Protein AF-A0A6C0HGY6-F1 (afdb_monomer_lite)

Organism: NCBI:txid1070528

Secondary structure (DSSP, 8-state):
------TT--S------SS-------------HHHHHHHHHHIIIIIHHHHTT-HHHHHHHGGGHHHHHHHHHHHHHHH--HHHHHHHHHHHHHHHHHHHHHHHHHHHHHHHT--S--------PPP-PPPHHHHHHHHHT-PPGGG---HHHHHHHHHHHTSTT--HHHHHHHHHHHHHT-

Foldseek 3Di:
DDDDDDPPPDPDPQPCDPPPDGDPPPVPLPDDPVVVVLVVLLCVQQVVCVVVVVLVSNVLQLLCLVVSLVVLVVVCVVSVDVVSVVSNVVSVVSNVVNVVVVVVVVVCCVVVVDPDPDPDDDDDDDDDDDRPLVVLCCVQVNDDPPNPDDPVLSVVSVVVSPDPSDGSVNSNVVSVVVVVVD

pLDDT: mean 76.56, std 15.03, range [32.19, 92.06]

Structure (mmCIF, N/CA/C/O backbone):
data_AF-A0A6C0HGY6-F1
#
_entry.id   AF-A0A6C0HGY6-F1
#
loop_
_atom_site.group_PDB
_atom_site.id
_atom_site.type_symbol
_atom_site.label_atom_id
_atom_site.label_alt_id
_atom_site.label_comp_id
_atom_site.label_asym_id
_atom_site.label_entity_id
_atom_site.label_seq_id
_atom_site.pdbx_PDB_ins_code
_atom_site.Cartn_x
_atom_site.Cartn_y
_atom_site.Cartn_z
_atom_site.occupancy
_atom_site.B_iso_or_equiv
_atom_site.auth_seq_id
_atom_site.auth_comp_id
_atom_site.auth_asym_id
_atom_site.auth_atom_id
_atom_site.pdbx_PDB_model_num
ATOM 1 N N . MET A 1 1 ? 25.373 -28.877 -54.785 1.00 32.19 1 MET A N 1
ATOM 2 C CA . MET A 1 1 ? 24.890 -27.511 -55.073 1.00 32.19 1 MET A CA 1
ATOM 3 C C . MET A 1 1 ? 23.375 -27.571 -55.173 1.00 32.19 1 MET A C 1
ATOM 5 O O . MET A 1 1 ? 22.874 -28.155 -56.120 1.00 32.19 1 MET A O 1
ATOM 9 N N . THR A 1 2 ? 22.650 -27.087 -54.167 1.00 38.72 2 THR A N 1
ATOM 10 C CA . THR A 1 2 ? 21.179 -27.107 -54.143 1.00 38.72 2 THR A CA 1
ATOM 11 C C . THR A 1 2 ? 20.653 -25.745 -54.574 1.00 38.72 2 THR A C 1
ATOM 13 O O . THR A 1 2 ? 20.730 -24.777 -53.823 1.00 38.72 2 THR A O 1
ATOM 16 N N . THR A 1 3 ? 20.171 -25.667 -55.809 1.00 43.31 3 THR A N 1
ATOM 17 C CA . THR A 1 3 ? 19.547 -24.485 -56.404 1.00 43.31 3 THR A CA 1
ATOM 18 C C . THR A 1 3 ? 18.110 -24.347 -55.904 1.00 43.31 3 THR A C 1
ATOM 20 O O . THR A 1 3 ? 17.245 -25.160 -56.219 1.00 43.31 3 THR A O 1
ATOM 23 N N . THR A 1 4 ? 17.833 -23.308 -55.119 1.00 50.22 4 THR A N 1
ATOM 24 C CA . THR A 1 4 ? 16.465 -22.917 -54.763 1.00 50.22 4 THR A CA 1
ATOM 25 C C . THR A 1 4 ? 15.882 -22.074 -55.896 1.00 50.22 4 THR A C 1
ATOM 27 O O . THR A 1 4 ? 16.195 -20.896 -56.058 1.00 50.22 4 THR A O 1
ATOM 30 N N . LEU A 1 5 ? 15.060 -22.706 -56.736 1.00 45.38 5 LEU A N 1
ATOM 31 C CA . LEU A 1 5 ? 14.373 -22.052 -57.847 1.00 45.38 5 LEU A CA 1
ATOM 32 C C . LEU A 1 5 ? 13.210 -21.201 -57.304 1.00 45.38 5 LEU A C 1
ATOM 34 O O . LEU A 1 5 ? 12.270 -21.729 -56.714 1.00 45.38 5 LEU A O 1
ATOM 38 N N . SER A 1 6 ? 13.270 -19.882 -57.500 1.00 47.44 6 SER A N 1
ATOM 39 C CA . SER A 1 6 ? 12.162 -18.967 -57.201 1.00 47.44 6 SER A CA 1
ATOM 40 C C . SER A 1 6 ? 11.271 -18.814 -58.434 1.00 47.44 6 SER A C 1
ATOM 42 O O . SER A 1 6 ? 11.703 -18.286 -59.456 1.00 47.44 6 SER A O 1
ATOM 44 N N . LEU A 1 7 ? 10.010 -19.237 -58.327 1.00 46.84 7 LEU A N 1
ATOM 45 C CA . LEU A 1 7 ? 8.998 -19.132 -59.391 1.00 46.84 7 LEU A CA 1
ATOM 46 C C . LEU A 1 7 ? 8.410 -17.713 -59.554 1.00 46.84 7 LEU A C 1
ATOM 48 O O . LEU A 1 7 ? 7.421 -17.538 -60.255 1.00 46.84 7 LEU A O 1
ATOM 52 N N . THR A 1 8 ? 8.993 -16.688 -58.921 1.00 53.84 8 THR A N 1
ATOM 53 C CA . THR A 1 8 ? 8.487 -15.301 -58.982 1.00 53.84 8 THR A CA 1
ATOM 54 C C . THR A 1 8 ? 9.499 -14.284 -59.514 1.00 53.84 8 THR A C 1
ATOM 56 O O . THR A 1 8 ? 9.225 -13.085 -59.507 1.00 53.84 8 THR A O 1
ATOM 59 N N . GLY A 1 9 ? 10.668 -14.728 -59.992 1.00 44.75 9 GLY A N 1
ATOM 60 C CA . GLY A 1 9 ? 11.645 -13.868 -60.678 1.00 44.75 9 GLY A CA 1
ATOM 61 C C . GLY A 1 9 ? 12.268 -12.750 -59.829 1.00 44.75 9 GLY A C 1
ATOM 62 O O . GLY A 1 9 ? 13.018 -11.932 -60.354 1.00 44.75 9 GLY A O 1
ATOM 63 N N . LYS A 1 10 ? 11.999 -12.689 -58.519 1.00 47.66 10 LYS A N 1
ATOM 64 C CA . LYS A 1 10 ? 12.608 -11.708 -57.612 1.00 47.66 10 LYS A CA 1
ATOM 65 C C . LYS A 1 10 ? 13.725 -12.368 -56.805 1.00 47.66 10 LYS A C 1
ATOM 67 O O . LYS A 1 10 ? 13.482 -13.270 -56.010 1.00 47.66 10 LYS A O 1
ATOM 72 N N . HIS A 1 11 ? 14.948 -11.875 -56.998 1.00 48.44 11 HIS A N 1
ATOM 73 C CA . HIS A 1 11 ? 16.188 -12.339 -56.355 1.00 48.44 11 HIS A CA 1
ATOM 74 C C . HIS A 1 11 ? 16.344 -11.945 -54.874 1.00 48.44 11 HIS A C 1
ATOM 76 O O . HIS A 1 11 ? 17.414 -12.108 -54.294 1.00 48.44 11 HIS A O 1
ATOM 82 N N . HIS A 1 12 ? 15.276 -11.483 -54.229 1.00 52.50 12 HIS A N 1
ATOM 83 C CA . HIS A 1 12 ? 15.253 -11.261 -52.791 1.00 52.50 12 HIS A CA 1
ATOM 84 C C . HIS A 1 12 ? 14.234 -12.202 -52.170 1.00 52.50 12 HIS A C 1
ATOM 86 O O . HIS A 1 12 ? 13.032 -11.939 -52.185 1.00 52.50 12 HIS A O 1
ATOM 92 N N . ILE A 1 13 ? 14.738 -13.309 -51.622 1.00 53.09 13 ILE A N 1
ATOM 93 C CA . ILE A 1 13 ? 13.998 -14.145 -50.681 1.00 53.09 13 ILE A CA 1
ATOM 94 C C . ILE A 1 13 ? 13.820 -13.297 -49.424 1.00 53.09 13 ILE A C 1
ATOM 96 O O . ILE A 1 13 ? 14.631 -13.310 -48.503 1.00 53.09 13 ILE A O 1
ATOM 100 N N . ASN A 1 14 ? 12.778 -12.478 -49.431 1.00 52.78 14 ASN A N 1
ATOM 101 C CA . ASN A 1 14 ? 12.281 -11.869 -48.221 1.00 52.78 14 ASN A CA 1
ATOM 102 C C . ASN A 1 14 ? 11.526 -12.988 -47.505 1.00 52.78 14 ASN A C 1
ATOM 104 O O . ASN A 1 14 ? 10.528 -13.482 -48.032 1.00 52.78 14 ASN A O 1
ATOM 108 N N . HIS A 1 15 ? 11.997 -13.416 -46.334 1.00 50.91 15 HIS A N 1
ATOM 109 C CA . HIS A 1 15 ? 11.245 -14.309 -45.449 1.00 50.91 15 HIS A CA 1
ATOM 110 C C . HIS A 1 15 ? 10.055 -13.543 -44.840 1.00 50.91 15 HIS A C 1
ATOM 112 O O . HIS A 1 15 ? 9.920 -13.404 -43.629 1.00 50.91 15 HIS A O 1
ATOM 118 N N . LEU A 1 16 ? 9.183 -13.004 -45.693 1.00 46.59 16 LEU A N 1
ATOM 119 C CA . LEU A 1 16 ? 7.871 -12.516 -45.309 1.00 46.59 16 LEU A CA 1
ATOM 120 C C . LEU A 1 16 ? 6.954 -13.731 -45.258 1.00 46.59 16 LEU A C 1
ATOM 122 O O . LEU A 1 16 ? 6.295 -14.118 -46.218 1.00 46.59 16 LEU A O 1
ATOM 126 N N . ASN A 1 17 ? 7.027 -14.364 -44.096 1.00 51.22 17 ASN A N 1
ATOM 127 C CA . ASN A 1 17 ? 6.147 -15.416 -43.635 1.00 51.22 17 ASN A CA 1
ATOM 128 C C . ASN A 1 17 ? 4.707 -14.871 -43.531 1.00 51.22 17 ASN A C 1
ATOM 130 O O . ASN A 1 17 ? 4.511 -13.702 -43.192 1.00 51.22 17 ASN A O 1
ATOM 134 N N . LEU A 1 18 ? 3.695 -15.718 -43.743 1.00 54.91 18 LEU A N 1
ATOM 135 C CA . LEU A 1 18 ? 2.261 -15.384 -43.608 1.00 54.91 18 LEU A CA 1
ATOM 136 C C . LEU A 1 18 ? 1.825 -15.014 -42.167 1.00 54.91 18 LEU A C 1
ATOM 138 O O . LEU A 1 18 ? 0.651 -14.778 -41.905 1.00 54.91 18 LEU A O 1
ATOM 142 N N . THR A 1 19 ? 2.764 -14.897 -41.228 1.00 56.16 19 THR A N 1
ATOM 143 C CA . THR A 1 19 ? 2.593 -14.263 -39.916 1.00 56.16 19 THR A CA 1
ATOM 144 C C . THR A 1 19 ? 3.104 -12.821 -40.007 1.00 56.16 19 THR A C 1
ATOM 146 O O . THR A 1 19 ? 4.291 -12.566 -39.811 1.00 56.16 19 THR A O 1
ATOM 149 N N . GLY A 1 20 ? 2.239 -11.875 -40.376 1.00 43.69 20 GLY A N 1
ATOM 150 C CA . GLY A 1 20 ? 2.610 -10.509 -40.768 1.00 43.69 20 GLY A CA 1
ATOM 151 C C . GLY A 1 20 ? 3.279 -9.629 -39.701 1.00 43.69 20 GLY A C 1
ATOM 152 O O . GLY A 1 20 ? 2.661 -8.686 -39.218 1.00 43.69 20 GLY A O 1
ATOM 153 N N . LYS A 1 21 ? 4.556 -9.865 -39.383 1.00 52.00 21 LYS A N 1
ATOM 154 C CA . LYS A 1 21 ? 5.453 -8.895 -38.732 1.00 52.00 21 LYS A CA 1
ATOM 155 C C . LYS A 1 21 ? 6.863 -9.061 -39.295 1.00 52.00 21 LYS A C 1
ATOM 157 O O . LYS A 1 21 ? 7.573 -10.003 -38.958 1.00 52.00 21 LYS A O 1
ATOM 162 N N . SER A 1 22 ? 7.250 -8.155 -40.188 1.00 51.19 22 SER A N 1
ATOM 163 C CA . SER A 1 22 ? 8.590 -8.097 -40.766 1.00 51.19 22 SER A CA 1
ATOM 164 C C . SER A 1 22 ? 9.640 -7.813 -39.694 1.00 51.19 22 SER A C 1
ATOM 166 O O . SER A 1 22 ? 9.498 -6.885 -38.895 1.00 51.19 22 SER A O 1
ATOM 168 N N . SER A 1 23 ? 10.714 -8.597 -39.719 1.00 50.22 23 SER A N 1
ATOM 169 C CA . SER A 1 23 ? 11.890 -8.459 -38.873 1.00 50.22 23 SER A CA 1
ATOM 170 C C . SER A 1 23 ? 12.684 -7.194 -39.218 1.00 50.22 23 SER A C 1
ATOM 172 O O . SER A 1 23 ? 13.636 -7.227 -39.995 1.00 50.22 23 SER A O 1
ATOM 174 N N . SER A 1 24 ? 12.342 -6.080 -38.585 1.00 45.31 24 SER A N 1
ATOM 175 C CA . SER A 1 24 ? 13.339 -5.073 -38.222 1.00 45.31 24 SER A CA 1
ATOM 176 C C . SER A 1 24 ? 13.630 -5.253 -36.741 1.00 45.31 24 SER A C 1
ATOM 178 O O . SER A 1 24 ? 13.099 -4.538 -35.898 1.00 45.31 24 SER A O 1
ATOM 180 N N . TYR A 1 25 ? 14.466 -6.242 -36.418 1.00 48.06 25 TYR A N 1
ATOM 181 C CA . TYR A 1 25 ? 15.143 -6.307 -35.125 1.00 48.06 25 TYR A CA 1
ATOM 182 C C . TYR A 1 25 ? 16.180 -5.169 -35.074 1.00 48.06 25 TYR A C 1
ATOM 184 O O . TYR A 1 25 ? 17.387 -5.392 -35.122 1.00 48.06 25 TYR A O 1
ATOM 192 N N . SER A 1 26 ? 15.715 -3.920 -34.963 1.00 43.91 26 SER A N 1
ATOM 193 C CA . SER A 1 26 ? 16.432 -3.019 -34.068 1.00 43.91 26 SER A CA 1
ATOM 194 C C . SER A 1 26 ? 16.291 -3.642 -32.676 1.00 43.91 26 SER A C 1
ATOM 196 O O . SER A 1 26 ? 15.276 -4.278 -32.383 1.00 43.91 26 SER A O 1
ATOM 198 N N . LYS A 1 27 ? 17.319 -3.566 -31.831 1.00 46.25 27 LYS A N 1
ATOM 199 C CA . LYS A 1 27 ? 17.193 -3.936 -30.417 1.00 46.25 27 LYS A CA 1
ATOM 200 C C . LYS A 1 27 ? 16.099 -3.054 -29.814 1.00 46.25 27 LYS A C 1
ATOM 202 O O . LYS A 1 27 ? 16.396 -1.959 -29.346 1.00 46.25 27 LYS A O 1
ATOM 207 N N . SER A 1 28 ? 14.840 -3.479 -29.871 1.00 47.84 28 SER A N 1
ATOM 208 C CA . SER A 1 28 ? 13.777 -2.757 -29.206 1.00 47.84 28 SER A CA 1
ATOM 209 C C . SER A 1 28 ? 14.038 -2.924 -27.719 1.00 47.84 28 SER A C 1
ATOM 211 O O . SER A 1 28 ? 13.967 -4.016 -27.158 1.00 47.84 28 SER A O 1
ATOM 213 N N . THR A 1 29 ? 14.370 -1.813 -27.083 1.00 56.84 29 THR A N 1
ATOM 214 C CA . THR A 1 29 ? 14.344 -1.557 -25.642 1.00 56.84 29 THR A CA 1
ATOM 215 C C . THR A 1 29 ? 12.909 -1.655 -25.106 1.00 56.84 29 THR A C 1
ATOM 217 O O . THR A 1 29 ? 12.435 -0.813 -24.352 1.00 56.84 29 THR A O 1
ATOM 220 N N . THR A 1 30 ? 12.157 -2.661 -25.547 1.00 67.69 30 THR A N 1
ATOM 221 C CA . THR A 1 30 ? 10.770 -2.885 -25.164 1.00 67.69 30 THR A CA 1
ATOM 222 C C . THR A 1 30 ? 10.757 -3.361 -23.7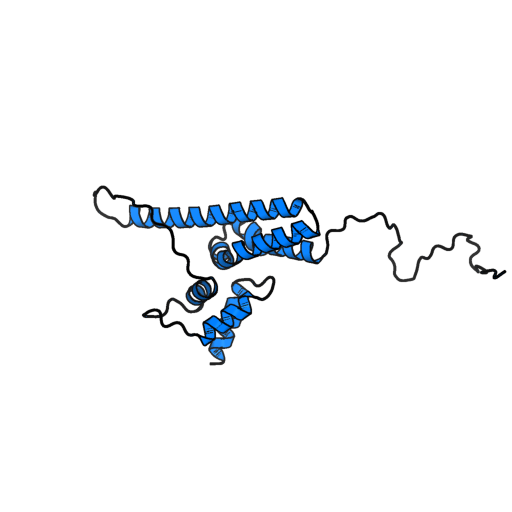26 1.00 67.69 30 THR A C 1
ATOM 224 O O . THR A 1 30 ? 11.105 -4.506 -23.436 1.00 67.69 30 THR A O 1
ATOM 227 N N . THR A 1 31 ? 10.376 -2.450 -22.831 1.00 72.44 31 THR A N 1
ATOM 228 C CA . THR A 1 31 ? 10.097 -2.724 -21.425 1.00 72.44 31 THR A CA 1
ATOM 229 C C . THR A 1 31 ? 9.269 -4.010 -21.305 1.00 72.44 31 THR A C 1
ATOM 231 O O . THR A 1 31 ? 8.266 -4.148 -22.015 1.00 72.44 31 THR A O 1
ATOM 234 N N . PRO A 1 32 ? 9.649 -4.959 -20.433 1.00 83.06 32 PRO A N 1
ATOM 235 C CA . PRO A 1 32 ? 8.931 -6.220 -20.315 1.00 83.06 32 PRO A CA 1
ATOM 236 C C . PRO A 1 32 ? 7.447 -6.021 -19.987 1.00 83.06 32 PRO A C 1
ATOM 238 O O . PRO A 1 32 ? 7.082 -5.142 -19.205 1.00 83.06 32 PRO A O 1
ATOM 241 N N . TYR A 1 33 ? 6.579 -6.874 -20.537 1.00 84.25 33 TYR A N 1
ATOM 242 C CA . TYR A 1 33 ? 5.125 -6.744 -20.376 1.00 84.25 33 TYR A CA 1
ATOM 243 C C . TYR A 1 33 ? 4.675 -6.705 -18.903 1.00 84.25 33 TYR A C 1
ATOM 245 O O . TYR A 1 33 ? 3.801 -5.916 -18.544 1.00 84.25 33 TYR A O 1
ATOM 253 N N . TYR A 1 34 ? 5.308 -7.494 -18.027 1.00 83.12 34 TYR A N 1
ATOM 254 C CA . TYR A 1 34 ? 5.002 -7.501 -16.590 1.00 83.12 34 TYR A CA 1
ATOM 255 C C . TYR A 1 34 ? 5.276 -6.145 -15.918 1.00 83.12 34 TYR A C 1
ATOM 257 O O . TYR A 1 34 ? 4.519 -5.728 -15.040 1.00 83.12 34 TYR A O 1
ATOM 265 N N . VAL A 1 35 ? 6.303 -5.417 -16.372 1.00 84.56 35 VAL A N 1
ATOM 266 C CA . VAL A 1 35 ? 6.617 -4.066 -15.891 1.00 84.56 35 VAL A CA 1
ATOM 267 C C . VAL A 1 35 ? 5.559 -3.076 -16.363 1.00 84.56 35 VAL A C 1
ATOM 269 O O . VAL A 1 35 ? 5.088 -2.262 -15.574 1.00 84.56 35 VAL A O 1
ATOM 272 N N . VAL A 1 36 ? 5.139 -3.162 -17.627 1.00 87.19 36 VAL A N 1
ATOM 273 C CA . VAL A 1 36 ? 4.072 -2.306 -18.170 1.00 87.19 36 VAL A CA 1
ATOM 274 C C . VAL A 1 36 ? 2.764 -2.520 -17.404 1.00 87.19 36 VAL A C 1
ATOM 276 O O . VAL A 1 36 ? 2.123 -1.553 -16.991 1.00 87.19 36 VAL A O 1
ATOM 279 N N . LYS A 1 37 ? 2.398 -3.780 -17.137 1.00 88.75 37 LYS A N 1
ATOM 280 C CA . LYS A 1 37 ? 1.218 -4.127 -16.334 1.00 88.75 37 LYS A CA 1
ATOM 281 C C . LYS A 1 37 ? 1.308 -3.558 -14.915 1.00 88.75 37 LYS A C 1
ATOM 283 O O . LYS A 1 37 ? 0.320 -3.042 -14.401 1.00 88.75 37 LYS A O 1
ATOM 288 N N . PHE A 1 38 ? 2.485 -3.609 -14.294 1.00 88.31 38 PHE A N 1
ATOM 289 C CA . PHE A 1 38 ? 2.685 -3.068 -12.951 1.00 88.31 38 PHE A CA 1
ATOM 290 C C . PHE A 1 38 ? 2.632 -1.540 -12.900 1.00 88.31 38 PHE A C 1
ATOM 292 O O . PHE A 1 38 ? 1.983 -0.996 -12.012 1.00 88.31 38 PHE A O 1
ATOM 299 N N . LYS A 1 39 ? 3.216 -0.848 -13.887 1.00 89.62 39 LYS A N 1
ATOM 300 C CA . LYS A 1 39 ? 3.074 0.610 -14.039 1.00 89.62 39 LYS A CA 1
ATOM 301 C C . LYS A 1 39 ? 1.602 1.007 -14.152 1.00 89.62 39 LYS A C 1
ATOM 303 O O . LYS A 1 39 ? 1.164 1.916 -13.456 1.00 89.62 39 LYS A O 1
ATOM 308 N N . LYS A 1 40 ? 0.827 0.275 -14.962 1.00 90.25 40 LYS A N 1
ATOM 309 C CA . LYS A 1 40 ? -0.621 0.488 -15.083 1.00 90.25 40 LYS A CA 1
ATOM 310 C C . LYS A 1 40 ? -1.346 0.288 -13.748 1.00 90.25 40 LYS A C 1
ATOM 312 O O . LYS A 1 40 ? -2.120 1.148 -13.357 1.00 90.25 40 LYS A O 1
ATOM 317 N N . TYR A 1 41 ? -1.051 -0.791 -13.020 1.00 90.81 41 TYR A N 1
ATOM 318 C CA . TYR A 1 41 ? -1.624 -1.028 -11.690 1.00 90.81 41 TYR A CA 1
ATOM 319 C C . TYR A 1 41 ? -1.345 0.130 -10.720 1.00 90.81 41 TYR A C 1
ATOM 321 O O . TYR A 1 41 ? -2.261 0.581 -10.035 1.00 90.81 41 TYR A O 1
ATOM 329 N N . ILE A 1 42 ? -0.105 0.633 -10.682 1.00 90.00 42 ILE A N 1
ATOM 330 C CA . ILE A 1 42 ? 0.265 1.776 -9.833 1.00 90.00 42 ILE A CA 1
ATOM 331 C C . ILE A 1 42 ? -0.526 3.020 -10.237 1.00 90.00 42 ILE A C 1
ATOM 333 O O . ILE A 1 42 ? -1.023 3.755 -9.381 1.00 90.00 42 ILE A O 1
ATOM 337 N N . PHE A 1 43 ? -0.653 3.240 -11.544 1.00 90.88 43 PHE A N 1
ATOM 338 C CA . PHE A 1 43 ? -1.383 4.373 -12.079 1.00 90.88 43 PHE A CA 1
ATOM 339 C C . PHE A 1 43 ? -2.861 4.329 -11.674 1.00 90.88 43 PHE A C 1
ATOM 341 O O . PHE A 1 43 ? -3.351 5.267 -11.052 1.00 90.88 43 PHE A O 1
ATOM 348 N N . ASP A 1 44 ? -3.536 3.213 -11.935 1.00 89.50 44 ASP A N 1
ATOM 349 C CA . ASP A 1 44 ? -4.967 3.048 -11.674 1.00 89.50 44 ASP A CA 1
ATOM 350 C C . ASP A 1 44 ? -5.287 3.032 -10.167 1.00 89.50 44 ASP A C 1
ATOM 352 O O . ASP A 1 44 ? -6.298 3.589 -9.745 1.00 89.50 44 ASP A O 1
ATOM 356 N N . SER A 1 45 ? -4.415 2.440 -9.341 1.00 86.88 45 SER A N 1
ATOM 357 C CA . SER A 1 45 ? -4.682 2.227 -7.906 1.00 86.88 45 SER A CA 1
ATOM 358 C C . SER A 1 45 ? -4.252 3.387 -7.006 1.00 86.88 45 SER A C 1
ATOM 360 O O . SER A 1 45 ? -4.790 3.530 -5.909 1.00 86.88 45 SER A O 1
ATOM 362 N N . PHE A 1 46 ? -3.281 4.204 -7.433 1.00 91.25 46 PHE A N 1
ATOM 363 C CA . PHE A 1 46 ? -2.707 5.265 -6.593 1.00 91.25 46 PHE A CA 1
ATOM 364 C C . PHE A 1 46 ? -2.675 6.631 -7.281 1.00 91.25 46 PHE A C 1
ATOM 366 O O . PHE A 1 46 ? -3.159 7.606 -6.706 1.00 91.25 46 PHE A O 1
ATOM 373 N N . ILE A 1 47 ? -2.158 6.714 -8.512 1.00 89.88 47 ILE A N 1
ATOM 374 C CA . ILE A 1 47 ? -1.963 8.000 -9.206 1.00 89.88 47 ILE A CA 1
ATOM 375 C C . ILE A 1 47 ? -3.305 8.612 -9.638 1.00 89.88 47 ILE A C 1
ATOM 377 O O . ILE A 1 47 ? -3.577 9.777 -9.355 1.00 89.88 47 ILE A O 1
ATOM 381 N N . THR A 1 48 ? -4.185 7.844 -10.278 1.00 91.12 48 THR A N 1
ATOM 382 C CA . THR A 1 48 ? -5.509 8.339 -10.683 1.00 91.12 48 THR A CA 1
ATOM 383 C C . THR A 1 48 ? -6.353 8.759 -9.468 1.00 91.12 48 THR A C 1
ATOM 385 O O . THR A 1 48 ? -6.903 9.867 -9.498 1.00 91.12 48 THR A O 1
ATOM 388 N N . PRO A 1 49 ? -6.429 7.971 -8.371 1.00 89.12 49 PRO A N 1
ATOM 389 C CA . PRO A 1 49 ? -7.169 8.367 -7.174 1.00 89.12 49 PRO A CA 1
ATOM 390 C C . PRO A 1 49 ? -6.649 9.640 -6.505 1.00 89.12 49 PRO A C 1
ATOM 392 O O . PRO A 1 49 ? -7.470 10.470 -6.110 1.00 89.12 49 PRO A O 1
ATOM 395 N N . ILE A 1 50 ? -5.326 9.845 -6.403 1.00 89.25 50 ILE A N 1
ATOM 396 C CA . ILE A 1 50 ? -4.793 11.083 -5.806 1.00 89.25 50 ILE A CA 1
ATOM 397 C C . ILE A 1 50 ? -5.102 12.304 -6.681 1.00 89.25 50 ILE A C 1
ATOM 399 O O . ILE A 1 50 ? -5.556 13.327 -6.169 1.00 89.25 50 ILE A O 1
ATOM 403 N N . MET A 1 51 ? -4.964 12.179 -8.005 1.00 87.88 51 MET A N 1
ATOM 404 C CA . MET A 1 51 ? -5.293 13.252 -8.953 1.00 87.88 51 MET A CA 1
ATOM 405 C C . MET A 1 51 ? -6.788 13.596 -8.935 1.00 87.88 51 MET A C 1
ATOM 407 O O . MET A 1 51 ? -7.167 14.760 -9.050 1.00 87.88 51 MET A O 1
ATOM 411 N N . SER A 1 52 ? -7.635 12.586 -8.729 1.00 90.44 52 SER A N 1
ATOM 412 C CA . SER A 1 52 ? -9.094 12.726 -8.659 1.00 90.44 52 SER A CA 1
ATOM 413 C C . SER A 1 52 ? -9.607 13.068 -7.253 1.00 90.44 52 SER A C 1
ATOM 415 O O . SER A 1 52 ? -10.817 13.115 -7.046 1.00 90.44 52 SER A O 1
ATOM 417 N N . LYS A 1 53 ? -8.713 13.284 -6.274 1.00 88.88 53 LYS A N 1
ATOM 418 C CA . LYS A 1 53 ? -9.039 13.551 -4.858 1.00 88.88 53 LYS A CA 1
ATOM 419 C C . LYS A 1 53 ? -9.937 12.484 -4.209 1.00 88.88 53 LYS A C 1
ATOM 421 O O . LYS A 1 53 ? -10.704 12.767 -3.290 1.00 88.88 53 LYS A O 1
ATOM 426 N N . GLN A 1 54 ? -9.840 11.236 -4.661 1.00 88.62 54 GLN A N 1
ATOM 427 C CA . GLN A 1 54 ? -10.601 10.104 -4.128 1.00 88.62 54 GLN A CA 1
ATOM 428 C C . GLN A 1 54 ? -9.904 9.513 -2.892 1.00 88.62 54 GLN A C 1
ATOM 430 O O . GLN A 1 54 ? -9.431 8.375 -2.896 1.00 88.62 54 GLN A O 1
ATOM 435 N N . TRP A 1 55 ? -9.850 10.2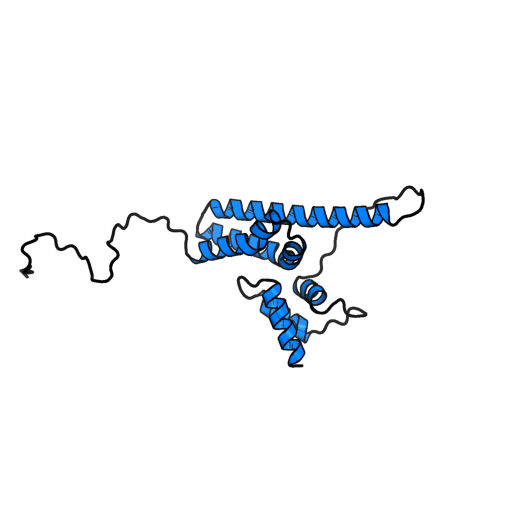93 -1.808 1.00 85.75 55 TRP A N 1
ATOM 436 C CA . TRP A 1 55 ? -9.114 9.951 -0.582 1.00 85.75 55 TRP A CA 1
ATOM 437 C C . TRP A 1 55 ? -9.548 8.628 0.052 1.00 85.75 55 TRP A C 1
ATOM 439 O O . TRP A 1 55 ? -8.710 7.888 0.559 1.00 85.75 55 TRP A O 1
ATOM 449 N N . LYS A 1 56 ? -10.838 8.283 -0.033 1.00 85.62 56 LYS A N 1
ATOM 450 C CA . LYS A 1 56 ? -11.370 7.014 0.489 1.00 85.62 56 LYS A CA 1
ATOM 451 C C . LYS A 1 56 ? -10.710 5.799 -0.172 1.00 85.62 56 LYS A C 1
ATOM 453 O O . LYS A 1 56 ? -10.217 4.919 0.528 1.00 85.62 56 LYS A O 1
ATOM 458 N N . ILE A 1 57 ? -10.660 5.781 -1.504 1.00 85.44 57 ILE A N 1
ATOM 459 C CA . ILE A 1 57 ? -10.062 4.688 -2.290 1.00 85.44 57 ILE A CA 1
ATOM 460 C C . ILE A 1 57 ? -8.557 4.620 -2.032 1.00 85.44 57 ILE A C 1
ATOM 462 O O . ILE A 1 57 ? -7.980 3.540 -1.899 1.00 85.44 57 ILE A O 1
ATOM 466 N N . LEU A 1 58 ? -7.919 5.785 -1.918 1.00 86.31 58 LEU A N 1
ATOM 467 C CA . LEU A 1 58 ? -6.494 5.872 -1.648 1.00 86.31 58 LEU A CA 1
ATOM 468 C C . LEU A 1 58 ? -6.141 5.305 -0.261 1.00 86.31 58 LEU A C 1
ATOM 470 O O . LEU A 1 58 ? -5.216 4.503 -0.151 1.00 86.31 58 LEU A O 1
ATOM 474 N N . ARG A 1 59 ? -6.918 5.643 0.781 1.00 85.19 59 ARG A N 1
ATOM 475 C CA . ARG A 1 59 ? -6.763 5.081 2.136 1.00 85.19 59 ARG A CA 1
ATOM 476 C C . ARG A 1 59 ? -6.997 3.575 2.163 1.00 85.19 59 ARG A C 1
ATOM 478 O O . ARG A 1 59 ? -6.220 2.853 2.777 1.00 85.19 59 ARG A O 1
ATOM 485 N N . GLN A 1 60 ? -8.016 3.096 1.455 1.00 85.06 60 GLN A N 1
ATOM 486 C CA . GLN A 1 60 ? -8.316 1.668 1.352 1.00 85.06 60 GLN A CA 1
ATOM 487 C C . GLN A 1 60 ? -7.181 0.864 0.711 1.00 85.06 60 GLN A C 1
ATOM 489 O O . GLN A 1 60 ? -6.939 -0.262 1.124 1.00 85.06 60 GLN A O 1
ATOM 494 N N . ASN A 1 61 ? -6.459 1.428 -0.261 1.00 85.56 61 ASN A N 1
ATOM 495 C CA . ASN A 1 61 ? -5.322 0.758 -0.903 1.00 85.56 61 ASN A CA 1
ATOM 496 C C . ASN A 1 61 ? -3.967 1.064 -0.234 1.00 85.56 61 ASN A C 1
ATOM 498 O O . ASN A 1 61 ? -2.946 0.487 -0.618 1.00 85.56 61 ASN A O 1
ATOM 502 N N . ALA A 1 62 ? -3.932 1.929 0.788 1.00 85.44 62 ALA A N 1
ATOM 503 C CA . ALA A 1 62 ? -2.695 2.369 1.434 1.00 85.44 62 ALA A CA 1
ATOM 504 C C . ALA A 1 62 ? -1.892 1.215 2.059 1.00 85.44 62 ALA A C 1
ATOM 506 O O . ALA A 1 62 ? -0.658 1.260 2.061 1.00 85.44 62 ALA A O 1
ATOM 507 N N . TYR A 1 63 ? -2.569 0.149 2.509 1.00 83.38 63 TYR A N 1
ATOM 508 C CA . TYR A 1 63 ? -1.930 -1.040 3.089 1.00 83.38 63 TYR A CA 1
ATOM 509 C C . TYR A 1 63 ? -0.896 -1.682 2.147 1.00 83.38 63 TYR A C 1
ATOM 511 O O . TYR A 1 63 ? 0.078 -2.279 2.608 1.00 83.38 63 TYR A O 1
ATOM 519 N N . ASN A 1 64 ? -1.079 -1.550 0.826 1.00 85.25 64 ASN A N 1
ATOM 520 C CA . ASN A 1 64 ? -0.245 -2.213 -0.175 1.00 85.25 64 ASN A CA 1
ATOM 521 C C . ASN A 1 64 ? 0.894 -1.327 -0.713 1.00 85.25 64 ASN A C 1
ATOM 523 O O . ASN A 1 64 ? 1.720 -1.796 -1.500 1.00 85.25 64 ASN A O 1
ATOM 527 N N . ILE A 1 65 ? 0.979 -0.054 -0.305 1.00 87.38 65 ILE A N 1
ATOM 528 C CA . ILE A 1 65 ? 1.979 0.889 -0.838 1.00 87.38 65 ILE A CA 1
ATOM 529 C C . ILE A 1 65 ? 3.404 0.399 -0.556 1.00 87.38 65 ILE A C 1
ATOM 531 O O . ILE A 1 65 ? 4.222 0.328 -1.470 1.00 87.38 65 ILE A O 1
ATOM 535 N N . THR A 1 66 ? 3.700 -0.003 0.683 1.00 86.62 66 THR A N 1
ATOM 536 C CA . THR A 1 66 ? 5.046 -0.467 1.071 1.00 86.62 66 THR A CA 1
ATOM 537 C C . THR A 1 66 ? 5.474 -1.702 0.273 1.00 86.62 66 THR A C 1
ATOM 539 O O . THR A 1 66 ? 6.601 -1.772 -0.208 1.00 86.62 66 THR A O 1
ATOM 542 N N . ASN A 1 67 ? 4.565 -2.660 0.074 1.00 86.56 67 ASN A N 1
ATOM 543 C CA . ASN A 1 67 ? 4.844 -3.850 -0.730 1.00 86.56 67 ASN A CA 1
ATOM 544 C C . ASN A 1 67 ? 5.073 -3.482 -2.207 1.00 86.56 67 ASN A C 1
ATOM 546 O O . ASN A 1 67 ? 6.001 -3.971 -2.845 1.00 86.56 67 ASN A O 1
ATOM 550 N N . THR A 1 68 ? 4.274 -2.555 -2.738 1.00 87.25 68 THR A N 1
ATOM 551 C CA . THR A 1 68 ? 4.417 -2.051 -4.110 1.00 87.25 68 THR A CA 1
ATOM 552 C C . THR A 1 68 ? 5.785 -1.389 -4.328 1.00 87.25 68 THR A C 1
ATOM 554 O O . THR A 1 68 ? 6.430 -1.657 -5.341 1.00 87.25 68 THR A O 1
ATOM 557 N N . ILE A 1 69 ? 6.278 -0.606 -3.361 1.00 89.81 69 ILE A N 1
ATOM 558 C CA . ILE A 1 69 ? 7.620 0.001 -3.395 1.00 89.81 69 ILE A CA 1
ATOM 559 C C . ILE A 1 69 ? 8.720 -1.074 -3.406 1.00 89.81 69 ILE A C 1
ATOM 561 O O . ILE A 1 69 ? 9.568 -1.073 -4.296 1.00 89.81 69 ILE A O 1
ATOM 565 N N . ASN A 1 70 ? 8.674 -2.050 -2.493 1.00 88.69 70 ASN A N 1
ATOM 566 C CA . ASN A 1 70 ? 9.677 -3.127 -2.440 1.00 88.69 70 ASN A CA 1
ATOM 567 C C . ASN A 1 70 ? 9.735 -3.932 -3.755 1.00 88.69 70 ASN A C 1
ATOM 569 O O . ASN A 1 70 ? 10.798 -4.366 -4.212 1.00 88.69 70 ASN A O 1
ATOM 573 N N . ARG A 1 71 ? 8.579 -4.117 -4.400 1.00 85.62 71 ARG A N 1
ATOM 574 C CA . ARG A 1 71 ? 8.486 -4.780 -5.705 1.00 85.62 71 ARG A CA 1
ATOM 575 C C . ARG A 1 71 ? 9.035 -3.921 -6.842 1.00 85.62 71 ARG A C 1
ATOM 577 O O . ARG A 1 71 ? 9.706 -4.466 -7.713 1.00 85.62 71 ARG A O 1
ATOM 584 N N . LEU A 1 72 ? 8.807 -2.604 -6.832 1.00 87.06 72 LEU A N 1
ATOM 585 C CA . LEU A 1 72 ? 9.436 -1.682 -7.788 1.00 87.06 72 LEU A CA 1
ATOM 586 C C . LEU A 1 72 ? 10.959 -1.776 -7.725 1.00 87.06 72 LEU A C 1
ATOM 588 O O . LEU A 1 72 ? 11.590 -1.935 -8.767 1.00 87.06 72 LEU A O 1
ATOM 592 N N . GLN A 1 73 ? 11.531 -1.772 -6.520 1.00 87.12 73 GLN A N 1
ATOM 593 C CA . GLN A 1 73 ? 12.973 -1.926 -6.317 1.00 87.12 73 GLN A CA 1
ATOM 594 C C . GLN A 1 73 ? 13.477 -3.265 -6.870 1.00 87.12 73 GLN A C 1
ATOM 596 O O . GLN A 1 73 ? 14.482 -3.313 -7.577 1.00 87.12 73 GLN A O 1
ATOM 601 N N . SER A 1 74 ? 12.731 -4.348 -6.636 1.00 86.62 74 SER A N 1
ATOM 602 C CA . SER A 1 74 ? 13.047 -5.677 -7.177 1.00 86.62 74 SER A CA 1
ATOM 603 C C . SER A 1 74 ? 12.990 -5.731 -8.710 1.00 86.62 74 SER A C 1
ATOM 605 O O . SER A 1 74 ? 13.781 -6.429 -9.334 1.00 86.62 74 SER A O 1
ATOM 607 N N . TYR A 1 75 ? 12.074 -5.000 -9.351 1.00 85.31 75 TYR A N 1
ATOM 608 C CA . TYR A 1 75 ? 12.042 -4.906 -10.814 1.00 85.31 75 TYR A CA 1
ATOM 609 C C . TYR A 1 75 ? 13.139 -3.997 -11.361 1.00 85.31 75 TYR A C 1
ATOM 611 O O . TYR A 1 75 ? 13.725 -4.314 -12.394 1.00 85.31 75 TYR A O 1
ATOM 619 N N . TYR A 1 76 ? 13.461 -2.918 -10.652 1.00 87.12 76 TYR A N 1
ATOM 620 C CA . TYR A 1 76 ? 14.528 -2.000 -11.025 1.00 87.12 76 TYR A CA 1
ATOM 621 C C . TYR A 1 76 ? 15.900 -2.682 -11.051 1.00 87.12 76 TYR A C 1
ATOM 623 O O . TYR A 1 76 ? 16.661 -2.465 -11.993 1.00 87.12 76 TYR A O 1
ATOM 631 N N . THR A 1 77 ? 16.209 -3.567 -10.096 1.00 85.50 77 THR A N 1
ATOM 632 C CA . THR A 1 77 ? 17.485 -4.312 -10.105 1.00 85.50 77 THR A CA 1
ATOM 633 C C . THR A 1 77 ? 17.648 -5.191 -11.349 1.00 85.50 77 THR A C 1
ATOM 635 O O . THR A 1 77 ? 18.767 -5.352 -11.839 1.00 85.50 77 THR A O 1
ATOM 638 N N . ILE A 1 78 ? 16.543 -5.715 -11.890 1.00 84.75 78 ILE A N 1
ATOM 639 C CA . ILE A 1 78 ? 16.529 -6.591 -13.067 1.00 84.75 78 ILE A CA 1
ATOM 640 C C . ILE A 1 78 ? 16.557 -5.776 -14.365 1.00 84.75 78 ILE A C 1
ATOM 642 O O . ILE A 1 78 ? 17.326 -6.089 -15.272 1.00 84.75 78 ILE A O 1
ATOM 646 N N . THR A 1 79 ? 15.709 -4.750 -14.483 1.00 81.62 79 THR A N 1
ATOM 647 C CA . THR A 1 79 ? 15.499 -4.040 -15.756 1.00 81.62 79 THR A CA 1
ATOM 648 C C . THR A 1 79 ? 16.309 -2.759 -15.899 1.00 81.62 79 THR A C 1
ATOM 650 O O . THR A 1 79 ? 16.489 -2.306 -17.026 1.00 81.62 79 THR A O 1
ATOM 653 N N . LYS A 1 80 ? 16.785 -2.172 -14.790 1.00 82.38 80 LYS A N 1
ATOM 654 C CA . LYS A 1 80 ? 17.496 -0.878 -14.734 1.00 82.38 80 LYS A CA 1
ATOM 655 C C . LYS A 1 80 ? 16.772 0.253 -15.477 1.00 82.38 80 LYS A C 1
ATOM 657 O O . LYS A 1 80 ? 17.391 1.108 -16.097 1.00 82.38 80 LYS A O 1
ATOM 662 N N . ASP A 1 81 ? 15.443 0.225 -15.439 1.00 81.50 81 ASP A N 1
ATOM 663 C CA . ASP A 1 81 ? 14.584 1.219 -16.082 1.00 81.50 81 ASP A CA 1
ATOM 664 C C . ASP A 1 81 ? 14.377 2.406 -15.132 1.00 81.50 81 ASP A C 1
ATOM 666 O O . ASP A 1 81 ? 13.704 2.272 -14.110 1.00 81.50 81 ASP A O 1
ATOM 670 N N . GLU A 1 82 ? 14.937 3.567 -15.475 1.00 84.94 82 GLU A N 1
ATOM 671 C CA . GLU A 1 82 ? 14.857 4.798 -14.672 1.00 84.94 82 GLU A CA 1
ATOM 672 C C . GLU A 1 82 ? 13.420 5.259 -14.419 1.00 84.94 82 GLU A C 1
ATOM 674 O O . GLU A 1 82 ? 13.126 5.866 -13.390 1.00 84.94 82 GLU A O 1
ATOM 679 N N . THR A 1 83 ? 12.482 4.928 -15.311 1.00 85.69 83 THR A N 1
ATOM 680 C CA . THR A 1 83 ? 11.083 5.309 -15.103 1.00 85.69 83 THR A CA 1
ATOM 681 C C . THR A 1 83 ? 10.490 4.646 -13.859 1.00 85.69 83 THR A C 1
ATOM 683 O O . THR A 1 83 ? 9.590 5.214 -13.253 1.00 85.69 83 THR A O 1
ATOM 686 N N . LEU A 1 84 ? 11.004 3.489 -13.419 1.00 86.12 84 LEU A N 1
ATOM 687 C CA . LEU A 1 84 ? 10.564 2.838 -12.179 1.00 86.12 84 LEU A CA 1
ATOM 688 C C . LEU A 1 84 ? 10.922 3.650 -10.933 1.00 86.12 84 LEU A C 1
ATOM 690 O O . LEU A 1 84 ? 10.123 3.686 -9.999 1.00 86.12 84 LEU A O 1
ATOM 694 N N . LEU A 1 85 ? 12.059 4.349 -10.954 1.00 87.69 85 LEU A N 1
ATOM 695 C CA . LEU A 1 85 ? 12.472 5.238 -9.870 1.00 87.69 85 LEU A CA 1
ATOM 696 C C . LEU A 1 85 ? 11.501 6.418 -9.727 1.00 87.69 85 LEU A C 1
ATOM 698 O O . LEU A 1 85 ? 11.176 6.843 -8.621 1.00 87.69 85 LEU A O 1
ATOM 702 N N . LEU A 1 86 ? 10.971 6.919 -10.849 1.00 89.69 86 LEU A N 1
ATOM 703 C CA . LEU A 1 86 ? 9.931 7.946 -10.827 1.00 89.69 86 LEU A CA 1
ATOM 704 C C . LEU A 1 86 ? 8.652 7.436 -10.144 1.00 89.69 86 LEU A C 1
ATOM 706 O O . LEU A 1 86 ? 8.113 8.127 -9.282 1.00 89.69 86 LEU A O 1
ATOM 710 N N . TYR A 1 87 ? 8.187 6.229 -10.488 1.00 90.31 87 TYR A N 1
ATOM 711 C CA . TYR A 1 87 ? 7.013 5.623 -9.842 1.00 90.31 87 TYR A CA 1
ATOM 712 C C . TYR A 1 87 ? 7.237 5.379 -8.344 1.00 90.31 87 TYR A C 1
ATOM 714 O O . TYR A 1 87 ? 6.315 5.575 -7.554 1.00 90.31 87 TYR A O 1
ATOM 722 N N . GLU A 1 88 ? 8.448 4.994 -7.939 1.00 90.88 88 GLU A N 1
ATOM 723 C CA . GLU A 1 88 ? 8.815 4.839 -6.528 1.00 90.88 88 GLU A CA 1
ATOM 724 C C . GLU A 1 88 ? 8.704 6.169 -5.775 1.00 90.88 88 GLU A C 1
ATOM 726 O O . GLU A 1 88 ? 8.017 6.248 -4.755 1.00 90.88 88 GLU A O 1
ATOM 731 N N . ASN A 1 89 ? 9.299 7.234 -6.319 1.00 90.56 89 ASN A N 1
ATOM 732 C CA . ASN A 1 89 ? 9.226 8.570 -5.732 1.00 90.56 89 ASN A CA 1
ATOM 733 C C . ASN A 1 89 ? 7.780 9.077 -5.648 1.00 90.56 89 ASN A C 1
ATOM 735 O O . ASN A 1 89 ? 7.375 9.624 -4.623 1.00 90.56 89 ASN A O 1
ATOM 739 N N . MET A 1 90 ? 6.975 8.853 -6.691 1.00 91.81 90 MET A N 1
ATOM 740 C CA . MET A 1 90 ? 5.549 9.189 -6.675 1.00 91.81 90 MET A CA 1
ATOM 741 C C . MET A 1 90 ? 4.808 8.452 -5.556 1.00 91.81 90 MET A C 1
ATOM 743 O O . MET A 1 90 ? 4.053 9.079 -4.817 1.00 91.81 90 MET A O 1
ATOM 747 N N . LEU A 1 91 ? 5.039 7.148 -5.378 1.00 91.94 91 LEU A N 1
ATOM 748 C CA . LEU A 1 91 ? 4.418 6.376 -4.298 1.00 91.94 91 LEU A CA 1
ATOM 749 C C . LEU A 1 91 ? 4.859 6.846 -2.908 1.00 91.94 91 LEU A C 1
ATOM 751 O O . LEU A 1 91 ? 4.037 6.881 -1.991 1.00 91.94 91 LEU A O 1
ATOM 755 N N . LEU A 1 92 ? 6.124 7.238 -2.743 1.00 92.06 92 LEU A N 1
ATOM 756 C CA . LEU A 1 92 ? 6.627 7.794 -1.486 1.00 92.06 92 LEU A CA 1
ATOM 757 C C . LEU A 1 92 ? 5.958 9.135 -1.152 1.00 92.06 92 LEU A C 1
ATOM 759 O O . LEU A 1 92 ? 5.551 9.357 -0.008 1.00 92.06 92 LEU A O 1
ATOM 763 N N . ILE A 1 93 ? 5.798 10.005 -2.152 1.00 91.62 93 ILE A N 1
ATOM 764 C CA . ILE A 1 93 ? 5.066 11.268 -2.008 1.00 91.62 93 ILE A CA 1
ATOM 765 C C . ILE A 1 93 ? 3.618 10.979 -1.616 1.00 91.62 93 ILE A C 1
ATOM 767 O O . ILE A 1 93 ? 3.159 11.495 -0.603 1.00 91.62 93 ILE A O 1
ATOM 771 N N . ILE A 1 94 ? 2.932 10.097 -2.350 1.00 91.25 94 ILE A N 1
ATOM 772 C CA . ILE A 1 94 ? 1.545 9.699 -2.071 1.00 91.25 94 ILE A CA 1
ATOM 773 C C . ILE A 1 94 ? 1.402 9.193 -0.632 1.00 91.25 94 ILE A C 1
ATOM 775 O O . ILE A 1 94 ? 0.501 9.629 0.082 1.00 91.25 94 ILE A O 1
ATOM 779 N N . LYS A 1 95 ? 2.307 8.319 -0.176 1.00 90.19 95 LYS A N 1
ATOM 780 C CA . LYS A 1 95 ? 2.320 7.816 1.204 1.00 90.19 95 LYS A CA 1
ATOM 781 C C . LYS A 1 95 ? 2.417 8.953 2.219 1.00 90.19 95 LYS A C 1
ATOM 783 O O . LYS A 1 95 ? 1.624 9.014 3.153 1.00 90.19 95 LYS A O 1
ATOM 788 N N . THR A 1 96 ? 3.358 9.867 1.999 1.00 88.88 96 THR A N 1
ATOM 789 C CA . THR A 1 96 ? 3.586 11.019 2.880 1.00 88.88 96 THR A CA 1
ATOM 790 C C . THR A 1 96 ? 2.368 11.941 2.905 1.00 88.88 96 THR A C 1
ATOM 792 O O . THR A 1 96 ? 1.963 12.408 3.968 1.00 88.88 96 THR A O 1
ATOM 795 N N . THR A 1 97 ? 1.737 12.171 1.751 1.00 88.81 97 THR A N 1
ATOM 796 C CA . THR A 1 97 ? 0.503 12.952 1.646 1.00 88.81 97 THR A CA 1
ATOM 797 C C . THR A 1 97 ? -0.634 12.310 2.431 1.00 88.81 97 THR A C 1
ATOM 799 O O . THR A 1 97 ? -1.278 13.013 3.199 1.00 88.81 97 THR A O 1
ATOM 802 N N . ILE A 1 98 ? -0.854 10.995 2.302 1.00 87.81 98 ILE A N 1
ATOM 803 C CA . ILE A 1 98 ? -1.888 10.284 3.074 1.00 87.81 98 ILE A CA 1
ATOM 804 C C . ILE A 1 98 ? -1.643 10.467 4.572 1.00 87.81 98 ILE A C 1
ATOM 806 O O . ILE A 1 98 ? -2.545 10.889 5.292 1.00 87.81 98 ILE A O 1
ATOM 810 N N . ASP A 1 99 ? -0.417 10.209 5.031 1.00 86.06 99 ASP A N 1
ATOM 811 C CA . ASP A 1 99 ? -0.079 10.327 6.449 1.00 86.06 99 ASP A CA 1
ATOM 812 C C . ASP A 1 99 ? -0.259 11.777 6.953 1.00 86.06 99 ASP A C 1
ATOM 814 O O . ASP A 1 99 ? -0.813 11.981 8.029 1.00 86.06 99 ASP A O 1
ATOM 818 N N . THR A 1 100 ? 0.085 12.788 6.146 1.00 86.44 100 THR A N 1
ATOM 819 C CA . THR A 1 100 ? -0.141 14.209 6.482 1.00 86.44 100 THR A CA 1
ATOM 820 C C . THR A 1 100 ? -1.631 14.555 6.535 1.00 86.44 100 THR A C 1
ATOM 822 O O . THR A 1 100 ? -2.061 15.275 7.431 1.00 86.44 100 THR A O 1
ATOM 825 N N . THR A 1 101 ? -2.443 14.045 5.602 1.00 87.19 101 THR A N 1
ATOM 826 C CA . THR A 1 101 ? -3.897 14.281 5.625 1.00 87.19 101 THR A CA 1
ATOM 827 C C . THR A 1 101 ? -4.565 13.632 6.832 1.00 87.19 101 THR A C 1
ATOM 829 O O . THR A 1 101 ? -5.430 14.250 7.443 1.00 87.19 101 THR A O 1
ATOM 832 N N . ASP A 1 102 ? -4.131 12.430 7.222 1.00 84.00 102 ASP A N 1
ATOM 833 C CA . ASP A 1 102 ? -4.610 11.770 8.438 1.00 84.00 102 ASP A CA 1
ATOM 834 C C . ASP A 1 102 ? -4.217 12.579 9.689 1.00 84.00 102 ASP A C 1
ATOM 836 O O . ASP A 1 102 ? -5.008 12.714 10.621 1.00 84.00 102 ASP A O 1
ATOM 840 N N . GLU A 1 103 ? -2.991 13.112 9.743 1.00 82.50 103 GLU A N 1
ATOM 841 C CA . GLU A 1 103 ? -2.544 13.978 10.843 1.00 82.50 103 GLU A CA 1
ATOM 842 C C . GLU A 1 103 ? -3.386 15.258 10.927 1.00 82.50 103 GLU A C 1
ATOM 844 O O . GLU A 1 103 ? -3.838 15.609 12.017 1.00 82.50 103 GLU A O 1
ATOM 849 N N . LEU A 1 104 ? -3.658 15.914 9.795 1.00 83.62 104 LEU A N 1
ATOM 850 C CA . LEU A 1 104 ? -4.493 17.117 9.741 1.00 83.62 104 LEU A CA 1
ATOM 851 C C . LEU A 1 104 ? -5.923 16.855 10.221 1.00 83.62 104 LEU A C 1
ATOM 853 O O . LEU A 1 104 ? -6.405 17.592 11.075 1.00 83.62 104 LEU A O 1
ATOM 857 N N . GLU A 1 105 ? -6.570 15.779 9.765 1.00 83.06 105 GLU A N 1
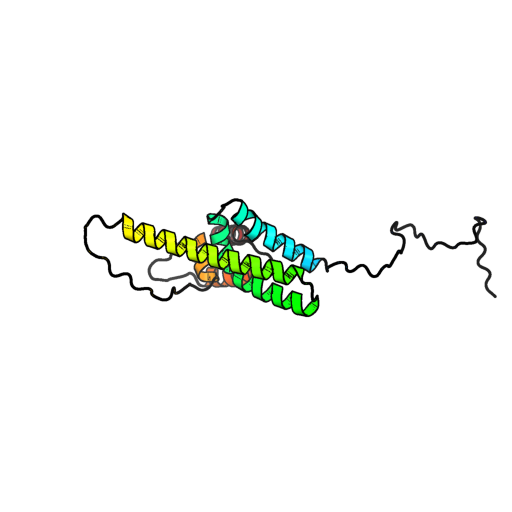ATOM 858 C CA . GLU A 1 105 ? -7.917 15.421 10.235 1.00 83.06 105 GLU A CA 1
ATOM 859 C C . GLU A 1 105 ? -7.949 15.170 11.748 1.00 83.06 105 GLU A C 1
ATOM 861 O O . GLU A 1 105 ? -8.879 15.584 12.439 1.00 83.06 105 GLU A O 1
ATOM 866 N N . ASN A 1 106 ? -6.926 14.511 12.298 1.00 79.56 106 ASN A N 1
ATOM 867 C CA . ASN A 1 106 ? -6.835 14.299 13.742 1.00 79.56 106 ASN A CA 1
ATOM 868 C C . ASN A 1 106 ? -6.657 15.621 14.501 1.00 79.56 106 ASN A C 1
ATOM 870 O O . ASN A 1 106 ? -7.273 15.814 15.548 1.00 79.56 106 ASN A O 1
ATOM 874 N N . LEU A 1 107 ? -5.834 16.536 13.983 1.00 77.88 107 LEU A N 1
ATOM 875 C CA . LEU A 1 107 ? -5.631 17.857 14.579 1.00 77.88 107 LEU A CA 1
ATOM 876 C C . LEU A 1 107 ? -6.905 18.699 14.547 1.00 77.88 107 LEU A C 1
ATOM 878 O O . LEU A 1 107 ? -7.264 19.272 15.573 1.00 77.88 107 LEU A O 1
ATOM 882 N N . GLU A 1 108 ? -7.608 18.736 13.416 1.00 77.31 108 GLU A N 1
ATOM 883 C CA . GLU A 1 108 ? -8.890 19.431 13.281 1.00 77.31 108 GLU A CA 1
ATOM 884 C C . GLU A 1 108 ? -9.920 18.877 14.270 1.00 77.31 108 GLU A C 1
ATOM 886 O O . GLU A 1 108 ? -10.528 19.639 15.023 1.00 77.31 108 GLU A O 1
ATOM 891 N N . ASN A 1 109 ? -10.057 17.551 14.350 1.00 78.06 109 ASN A N 1
ATOM 892 C CA . ASN A 1 109 ? -10.969 16.916 15.299 1.00 78.06 109 ASN A CA 1
ATOM 893 C C . ASN A 1 109 ? -10.638 17.260 16.758 1.00 78.06 109 ASN A C 1
ATOM 895 O O . ASN A 1 109 ? -11.554 17.432 17.559 1.00 78.06 109 ASN A O 1
ATOM 899 N N . ASN A 1 110 ? -9.358 17.380 17.117 1.00 74.69 110 ASN A N 1
A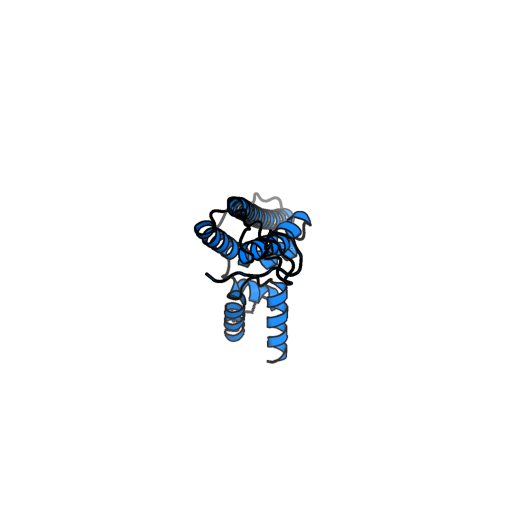TOM 900 C CA . ASN A 1 110 ? -8.943 17.731 18.477 1.00 74.69 110 ASN A CA 1
ATOM 901 C C . ASN A 1 110 ? -9.143 19.225 18.790 1.00 74.69 110 ASN A C 1
ATOM 903 O O . ASN A 1 110 ? -9.581 19.571 19.889 1.00 74.69 110 ASN A O 1
ATOM 907 N N . LEU A 1 111 ? -8.859 20.104 17.824 1.00 71.75 111 LEU A N 1
ATOM 908 C CA . LEU A 1 111 ? -9.014 21.555 17.960 1.00 71.75 111 LEU A CA 1
ATOM 909 C C . LEU A 1 111 ? -10.487 21.969 18.034 1.00 71.75 111 LEU A C 1
ATOM 911 O O . LEU A 1 111 ? -10.863 22.737 18.916 1.00 71.75 111 LEU A O 1
ATOM 915 N N . PHE A 1 112 ? -11.328 21.458 17.132 1.00 66.38 112 PHE A N 1
ATOM 916 C CA . PHE A 1 112 ? -12.703 21.941 16.971 1.00 66.38 112 PHE A CA 1
ATOM 917 C C . PHE A 1 112 ? -13.739 21.220 17.845 1.00 66.38 112 PHE A C 1
ATOM 919 O O . PHE A 1 112 ? -14.796 21.793 18.096 1.00 66.38 112 PHE A O 1
ATOM 926 N N . ASN A 1 113 ? -13.460 20.019 18.372 1.00 63.66 113 ASN A N 1
ATOM 927 C CA . ASN A 1 113 ? -14.373 19.360 19.325 1.00 63.66 113 ASN A CA 1
ATOM 928 C C . ASN A 1 113 ? -14.211 19.843 20.775 1.00 63.66 113 ASN A C 1
ATOM 930 O O . ASN A 1 113 ? -14.973 19.423 21.649 1.00 63.66 113 ASN A O 1
ATOM 934 N N . THR A 1 114 ? -13.245 20.719 21.059 1.00 58.00 114 THR A N 1
ATOM 935 C CA . THR A 1 114 ? -13.000 21.189 22.425 1.00 58.00 114 THR A CA 1
ATOM 936 C C . THR A 1 114 ? -13.636 22.561 22.631 1.00 58.00 114 THR A C 1
ATOM 938 O O . THR A 1 114 ? -12.997 23.600 22.494 1.00 58.00 114 THR A O 1
ATOM 941 N N . ASN A 1 115 ? -14.923 22.569 22.986 1.00 54.56 115 ASN A N 1
ATOM 942 C CA . ASN A 1 115 ? -15.621 23.763 23.463 1.00 54.56 115 ASN A CA 1
ATOM 943 C C . ASN A 1 115 ? -15.061 24.189 24.837 1.00 54.56 115 ASN A C 1
ATOM 945 O O . ASN A 1 115 ? -15.642 23.871 25.872 1.00 54.56 115 ASN A O 1
ATOM 949 N N . GLY A 1 116 ? -13.924 24.887 24.872 1.00 55.47 116 GLY A N 1
ATOM 950 C CA . GLY A 1 116 ? -13.400 25.473 26.108 1.00 55.47 116 GLY A CA 1
ATOM 951 C C . GLY A 1 116 ? -11.953 25.953 26.010 1.00 55.47 116 GLY A C 1
ATOM 952 O O . GLY A 1 116 ? -11.058 25.172 25.710 1.00 55.47 116 GLY A O 1
ATOM 953 N N . ASN A 1 117 ? -11.734 27.238 26.313 1.00 54.97 117 ASN A N 1
ATOM 954 C CA . ASN A 1 117 ? -10.438 27.927 26.370 1.00 54.97 117 ASN A CA 1
ATOM 955 C C . ASN A 1 117 ? -9.477 27.305 27.402 1.00 54.97 117 ASN A C 1
ATOM 957 O O . ASN A 1 117 ? -9.307 27.832 28.502 1.00 54.97 117 ASN A O 1
ATOM 961 N N . VAL A 1 118 ? -8.817 26.205 27.050 1.00 58.31 118 VAL A N 1
ATOM 962 C CA . VAL A 1 118 ? -7.715 25.629 27.826 1.00 58.31 118 VAL A CA 1
ATOM 963 C C . VAL A 1 118 ? -6.558 25.380 26.871 1.00 58.31 118 VAL A C 1
ATOM 965 O O . VAL A 1 118 ? -6.732 24.741 25.836 1.00 58.31 118 VAL A O 1
ATOM 968 N N . ALA A 1 119 ? -5.377 25.905 27.203 1.00 58.84 119 ALA A N 1
ATOM 969 C CA . ALA A 1 119 ? -4.153 25.640 26.459 1.00 58.84 119 ALA A CA 1
ATOM 970 C C . ALA A 1 119 ? -3.935 24.120 26.355 1.00 58.84 119 ALA A C 1
ATOM 972 O O . ALA A 1 119 ? -3.679 23.454 27.358 1.00 58.84 119 ALA A O 1
ATOM 973 N N . GLN A 1 120 ? -4.078 23.562 25.151 1.00 58.19 120 GLN A N 1
ATOM 974 C CA . GLN A 1 120 ? -3.877 22.137 24.909 1.00 58.19 120 GLN A CA 1
ATOM 975 C C . GLN A 1 120 ? -2.389 21.848 24.705 1.00 58.19 120 GLN A C 1
ATOM 977 O O . GLN A 1 120 ? -1.753 22.363 23.786 1.00 58.19 120 GLN A O 1
ATOM 982 N N . LEU A 1 121 ? -1.830 20.997 25.565 1.00 59.97 121 LEU A N 1
ATOM 983 C CA . LEU A 1 121 ? -0.491 20.448 25.388 1.00 59.97 121 LEU A CA 1
ATOM 984 C C . LEU A 1 121 ? -0.545 19.354 24.311 1.00 59.97 121 LEU A C 1
ATOM 986 O O . LEU A 1 121 ? -1.071 18.267 24.547 1.00 59.97 121 LEU A O 1
ATOM 990 N N . MET A 1 122 ? 0.005 19.632 23.130 1.00 59.00 122 MET A N 1
ATOM 991 C CA . MET A 1 122 ? 0.064 18.669 22.032 1.00 59.00 122 MET A CA 1
ATOM 992 C C . MET A 1 122 ? 1.320 17.799 22.153 1.00 59.00 122 MET A C 1
ATOM 994 O O . MET A 1 122 ? 2.434 18.267 21.920 1.00 59.00 122 MET A O 1
ATOM 998 N N . TYR A 1 123 ? 1.149 16.527 22.514 1.00 60.34 123 TYR A N 1
ATOM 999 C CA . TYR A 1 123 ? 2.244 15.557 22.577 1.00 60.34 123 TYR A CA 1
ATOM 1000 C C . TYR A 1 123 ? 2.236 14.669 21.328 1.00 60.34 123 TYR A C 1
ATOM 1002 O O . TYR A 1 123 ? 1.261 13.967 21.062 1.00 60.34 123 TYR A O 1
ATOM 1010 N N . LYS A 1 124 ? 3.326 14.687 20.550 1.00 62.06 124 LYS A N 1
ATOM 1011 C CA . LYS A 1 124 ? 3.477 13.822 19.372 1.00 62.06 124 LYS A CA 1
ATOM 1012 C C . LYS A 1 124 ? 3.930 12.434 19.822 1.00 62.06 124 LYS A C 1
ATOM 1014 O O . LYS A 1 124 ? 5.062 12.264 20.266 1.00 62.06 124 LYS A O 1
ATOM 1019 N N . VAL A 1 125 ? 3.050 11.445 19.702 1.00 63.75 125 VAL A N 1
ATOM 1020 C CA . VAL A 1 125 ? 3.359 10.030 19.959 1.00 63.75 125 VAL A CA 1
ATOM 1021 C C . VAL A 1 125 ? 3.526 9.259 18.645 1.00 63.75 125 VAL A C 1
ATOM 1023 O O . VAL A 1 125 ? 2.870 9.592 17.656 1.00 63.75 125 VAL A O 1
ATOM 1026 N N . PRO A 1 126 ? 4.401 8.236 18.594 1.00 65.00 126 PRO A N 1
ATOM 1027 C CA . PRO A 1 126 ? 4.544 7.392 17.413 1.00 65.00 126 PRO A CA 1
ATOM 1028 C C . PRO A 1 126 ? 3.230 6.653 17.114 1.00 65.00 126 PRO A C 1
ATOM 1030 O O . PRO A 1 126 ? 2.636 6.033 17.996 1.00 65.00 126 PRO A O 1
ATOM 1033 N N . ARG A 1 127 ? 2.774 6.708 15.855 1.00 66.75 127 ARG A N 1
ATOM 1034 C CA . ARG A 1 127 ? 1.561 6.013 15.401 1.00 66.75 127 ARG A CA 1
ATOM 1035 C C . ARG A 1 127 ? 1.830 4.511 15.314 1.00 66.75 127 ARG A C 1
ATOM 1037 O O . ARG A 1 127 ? 2.681 4.074 14.543 1.00 66.75 127 ARG A O 1
ATOM 1044 N N . ILE A 1 128 ? 1.063 3.720 16.058 1.00 70.44 128 ILE A N 1
ATOM 1045 C CA . ILE A 1 128 ? 1.047 2.260 15.923 1.00 70.44 128 ILE A CA 1
ATOM 1046 C C . ILE A 1 128 ? 0.018 1.915 14.840 1.00 70.44 128 ILE A C 1
ATOM 1048 O O . ILE A 1 128 ? -1.176 2.153 15.024 1.00 70.44 128 ILE A O 1
ATOM 1052 N N . ARG A 1 129 ? 0.476 1.395 13.695 1.00 70.50 129 ARG A N 1
ATOM 1053 C CA . ARG A 1 129 ? -0.398 0.821 12.657 1.00 70.50 129 ARG A CA 1
ATOM 1054 C C . ARG A 1 129 ? -0.588 -0.671 12.909 1.00 70.50 129 ARG A C 1
ATOM 1056 O O . ARG A 1 129 ? 0.339 -1.353 13.347 1.00 70.50 129 ARG A O 1
ATOM 1063 N N . LEU A 1 130 ? -1.791 -1.164 12.630 1.00 80.38 130 LEU A N 1
ATOM 1064 C CA . LEU A 1 130 ? -2.053 -2.599 12.653 1.00 80.38 130 LEU A CA 1
ATOM 1065 C C . LEU A 1 130 ? -1.394 -3.243 11.428 1.00 80.38 130 LEU A C 1
ATOM 1067 O O . LEU A 1 130 ? -1.098 -2.581 10.434 1.00 80.38 130 LEU A O 1
ATOM 1071 N N . SER A 1 131 ? -1.145 -4.549 11.488 1.00 84.38 131 SER A N 1
ATOM 1072 C CA . SER A 1 131 ? -0.684 -5.257 10.297 1.00 84.38 131 SER A CA 1
ATOM 1073 C C . SER A 1 131 ? -1.798 -5.286 9.234 1.00 84.38 131 SER A C 1
ATOM 1075 O O . SER A 1 131 ? -2.981 -5.340 9.591 1.00 84.38 131 SER A O 1
ATOM 1077 N N . PRO A 1 132 ? -1.450 -5.288 7.929 1.00 84.56 132 PRO A N 1
ATOM 1078 C CA . PRO A 1 132 ? -2.424 -5.180 6.840 1.00 84.56 132 PRO A CA 1
ATOM 1079 C C . PRO A 1 132 ? -3.639 -6.121 6.926 1.00 84.56 132 PRO A C 1
ATOM 1081 O O . PRO A 1 132 ? -4.748 -5.652 6.671 1.00 84.56 132 PRO A O 1
ATOM 1084 N N . PRO A 1 133 ? -3.505 -7.405 7.331 1.00 85.81 133 PRO A N 1
ATOM 1085 C CA . PRO A 1 133 ? -4.660 -8.298 7.441 1.00 85.81 133 PRO A CA 1
ATOM 1086 C C . PRO A 1 133 ? -5.712 -7.815 8.448 1.00 85.81 133 PRO A C 1
ATOM 1088 O O . PRO A 1 133 ? -6.910 -7.945 8.210 1.00 85.81 133 PRO A O 1
ATOM 1091 N N . TYR A 1 134 ? -5.271 -7.218 9.556 1.00 85.88 134 TYR A N 1
ATOM 1092 C CA . TYR A 1 134 ? -6.150 -6.735 10.620 1.00 85.88 134 TYR A CA 1
ATOM 1093 C C . TYR A 1 134 ? -6.757 -5.373 10.271 1.00 85.88 134 TYR A C 1
ATOM 1095 O O . TYR A 1 134 ? -7.910 -5.115 10.611 1.00 85.88 134 TYR A O 1
ATOM 1103 N N . GLU A 1 135 ? -6.017 -4.508 9.565 1.00 83.56 135 GLU A N 1
ATOM 1104 C CA . GLU A 1 135 ? -6.580 -3.264 9.019 1.00 83.56 135 GLU A CA 1
ATOM 1105 C C . GLU A 1 135 ? -7.710 -3.567 8.031 1.00 83.56 135 GLU A C 1
ATOM 1107 O O . GLU A 1 135 ? -8.794 -2.999 8.142 1.00 83.56 135 GLU A O 1
ATOM 1112 N N . LEU A 1 136 ? -7.488 -4.515 7.118 1.00 84.81 136 LEU A N 1
ATOM 1113 C CA . LEU A 1 136 ? -8.490 -4.933 6.139 1.00 84.81 136 LEU A CA 1
ATOM 1114 C C . LEU A 1 136 ? -9.709 -5.582 6.792 1.00 84.81 136 LEU A C 1
ATOM 1116 O O . LEU A 1 136 ? -10.833 -5.258 6.417 1.00 84.81 136 LEU A O 1
ATOM 1120 N N . TYR A 1 137 ? -9.508 -6.426 7.805 1.00 85.81 137 TYR A N 1
ATOM 1121 C CA . TYR A 1 137 ? -10.611 -6.975 8.594 1.00 85.81 137 TYR A CA 1
ATOM 1122 C C . TYR A 1 137 ? -11.487 -5.856 9.175 1.00 85.81 137 TYR A C 1
ATOM 1124 O O . TYR A 1 137 ? -12.703 -5.852 8.990 1.00 85.81 137 TYR A O 1
ATOM 1132 N N . ASN A 1 138 ? -10.861 -4.869 9.824 1.00 87.31 138 ASN A N 1
ATOM 1133 C CA . ASN A 1 138 ? -11.574 -3.750 10.437 1.00 87.31 138 ASN A CA 1
ATOM 1134 C C . ASN A 1 138 ? -12.311 -2.883 9.409 1.00 87.31 138 ASN A C 1
ATOM 1136 O O . ASN A 1 138 ? -13.363 -2.338 9.729 1.00 87.31 138 ASN A O 1
ATOM 1140 N N . LEU A 1 139 ? -11.778 -2.757 8.191 1.00 84.06 139 LEU A N 1
ATOM 1141 C CA . LEU A 1 139 ? -12.417 -2.011 7.106 1.00 84.06 139 LEU A CA 1
ATOM 1142 C C . LEU A 1 139 ? -13.616 -2.746 6.490 1.00 84.06 139 LEU A C 1
ATOM 1144 O O . LEU A 1 139 ? -14.554 -2.083 6.058 1.00 84.06 139 LEU A O 1
ATOM 1148 N N . ILE A 1 140 ? -13.582 -4.082 6.423 1.00 84.06 140 ILE A N 1
ATOM 1149 C CA . ILE A 1 140 ? -14.611 -4.888 5.744 1.00 84.06 140 ILE A CA 1
ATOM 1150 C C . ILE A 1 140 ? -15.735 -5.297 6.703 1.00 84.06 140 ILE A C 1
ATOM 1152 O O . ILE A 1 140 ? -16.909 -5.175 6.363 1.00 84.06 140 ILE A O 1
ATOM 1156 N N . ILE A 1 141 ? -15.376 -5.803 7.885 1.00 83.19 141 ILE A N 1
ATOM 1157 C CA . ILE A 1 141 ? -16.309 -6.410 8.852 1.00 83.19 141 ILE A CA 1
ATOM 1158 C C . ILE A 1 141 ? -16.608 -5.449 10.007 1.00 83.19 141 ILE A C 1
ATOM 1160 O O . ILE A 1 141 ? -17.676 -5.506 10.611 1.00 83.19 141 ILE A O 1
ATOM 1164 N N . GLY A 1 142 ? -15.683 -4.533 10.295 1.00 81.94 142 GLY A N 1
ATOM 1165 C CA . GLY A 1 142 ? -15.740 -3.660 11.460 1.00 81.94 142 GLY A CA 1
ATOM 1166 C C . GLY A 1 142 ? -14.849 -4.154 12.598 1.00 81.94 142 GLY A C 1
ATOM 1167 O O . GLY A 1 142 ? -14.316 -5.265 12.584 1.00 81.94 142 GLY A O 1
ATOM 1168 N N . LYS A 1 143 ? -14.651 -3.287 13.594 1.00 81.88 143 LYS A N 1
ATOM 1169 C CA . LYS A 1 143 ? -13.801 -3.583 14.750 1.00 81.88 143 LYS A CA 1
ATOM 1170 C C . LYS A 1 143 ? -14.509 -4.588 15.671 1.00 81.88 143 LY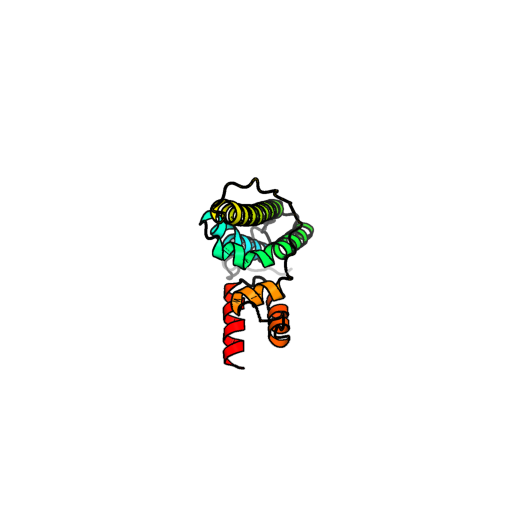S A C 1
ATOM 1172 O O . LYS A 1 143 ? -15.590 -4.263 16.158 1.00 81.88 143 LYS A O 1
ATOM 1177 N N . PRO A 1 144 ? -13.916 -5.759 15.963 1.00 81.69 144 PRO A N 1
ATOM 1178 C CA . PRO A 1 144 ? -14.523 -6.720 16.873 1.00 81.69 144 PRO A CA 1
ATOM 1179 C C . PRO A 1 144 ? -14.451 -6.234 18.325 1.00 81.69 144 PRO A C 1
ATOM 1181 O O . PRO A 1 144 ? -13.466 -5.610 18.746 1.00 81.69 144 PRO A O 1
ATOM 1184 N N . ASP A 1 145 ? -15.464 -6.583 19.118 1.00 75.62 145 ASP A N 1
ATOM 1185 C CA . ASP A 1 145 ? -15.458 -6.323 20.554 1.00 75.62 145 ASP A CA 1
ATOM 1186 C C . ASP A 1 145 ? -14.327 -7.109 21.236 1.00 75.62 145 ASP A C 1
ATOM 1188 O O . ASP A 1 145 ? -14.124 -8.303 21.011 1.00 75.62 145 ASP A O 1
ATOM 1192 N N . LYS A 1 146 ? -13.556 -6.417 22.084 1.00 74.88 146 LYS A N 1
ATOM 1193 C CA . LYS A 1 146 ? -12.468 -6.988 22.905 1.00 74.88 146 LYS A CA 1
ATOM 1194 C C . LYS A 1 146 ? -11.341 -7.691 22.125 1.00 74.88 146 LYS A C 1
ATOM 1196 O O . LYS A 1 146 ? -10.694 -8.579 22.673 1.00 74.88 146 LYS A O 1
ATOM 1201 N N . PHE A 1 147 ? -11.059 -7.276 20.885 1.00 69.62 147 PHE A N 1
ATOM 1202 C CA . PHE A 1 147 ? -9.973 -7.835 20.054 1.00 69.62 147 PHE A CA 1
ATOM 1203 C C . PHE A 1 147 ? -10.127 -9.333 19.724 1.00 69.62 147 PHE A C 1
ATOM 1205 O O . PHE A 1 147 ? -9.153 -9.992 19.355 1.00 69.62 147 PHE A O 1
ATOM 1212 N N . ALA A 1 148 ? -11.342 -9.877 19.820 1.00 81.00 148 ALA A N 1
ATOM 1213 C CA . ALA A 1 148 ? -11.639 -11.242 19.407 1.00 81.00 148 ALA A CA 1
ATOM 1214 C C . ALA A 1 148 ? -11.828 -11.304 17.883 1.00 81.00 148 ALA A C 1
ATOM 1216 O O . ALA A 1 148 ? -12.947 -11.342 17.381 1.00 81.00 148 ALA A O 1
ATOM 1217 N N . TYR A 1 149 ? -10.726 -11.256 17.135 1.00 82.75 149 TYR A N 1
ATOM 1218 C CA . TYR A 1 149 ? -10.773 -11.424 15.685 1.00 82.75 149 TYR A CA 1
ATOM 1219 C C . TYR A 1 149 ? -10.985 -12.893 15.303 1.00 82.75 149 TYR A C 1
ATOM 1221 O O . TYR A 1 149 ? -10.372 -13.788 15.895 1.00 82.75 149 TYR A O 1
ATOM 1229 N N . ASP A 1 150 ? -11.789 -13.139 14.268 1.00 84.44 150 ASP A N 1
ATOM 1230 C CA . ASP A 1 150 ? -11.911 -14.478 13.698 1.00 84.44 150 ASP A CA 1
ATOM 1231 C C . ASP A 1 150 ? -10.624 -14.852 12.949 1.00 84.44 150 ASP A C 1
ATOM 1233 O O . ASP A 1 150 ? -10.294 -14.298 11.895 1.00 84.44 150 ASP A O 1
ATOM 1237 N N . LYS A 1 151 ? -9.894 -15.827 13.502 1.00 86.56 151 LYS A N 1
ATOM 1238 C CA . LYS A 1 151 ? -8.650 -16.341 12.921 1.00 86.56 151 LYS A CA 1
ATOM 1239 C C . LYS A 1 151 ? -8.855 -16.887 11.510 1.00 86.56 151 LYS A C 1
ATOM 1241 O O . LYS A 1 151 ? -8.003 -16.651 10.664 1.00 86.56 151 LYS A O 1
ATOM 1246 N N . LYS A 1 152 ? -9.984 -17.548 11.224 1.00 87.00 152 LYS A N 1
ATOM 1247 C CA . LYS A 1 152 ? -10.245 -18.126 9.894 1.00 87.00 152 LYS A CA 1
ATOM 1248 C C . LYS A 1 152 ? -10.313 -17.040 8.826 1.00 87.00 152 LYS A C 1
ATOM 1250 O O . LYS A 1 152 ? -9.783 -17.210 7.730 1.00 87.00 152 LYS A O 1
ATOM 1255 N N . ILE A 1 153 ? -10.947 -15.917 9.156 1.00 84.56 153 ILE A N 1
ATOM 1256 C CA . ILE A 1 153 ? -11.075 -14.775 8.251 1.00 84.56 153 ILE A CA 1
ATOM 1257 C C . ILE A 1 153 ? -9.729 -14.063 8.101 1.00 84.56 153 ILE A C 1
ATOM 1259 O O . ILE A 1 153 ? -9.353 -13.712 6.986 1.00 84.56 153 ILE A O 1
ATOM 1263 N N . ILE A 1 154 ? -8.973 -13.885 9.190 1.00 86.81 154 ILE A N 1
ATOM 1264 C CA . ILE A 1 154 ? -7.626 -13.299 9.117 1.00 86.81 154 ILE A CA 1
ATOM 1265 C C . ILE A 1 154 ? -6.705 -14.144 8.237 1.00 86.81 154 ILE A C 1
ATOM 1267 O O . ILE A 1 154 ? -5.997 -13.587 7.397 1.00 86.81 154 ILE A O 1
ATOM 1271 N N . ASP A 1 155 ? -6.710 -15.464 8.403 1.00 88.31 155 ASP A N 1
ATOM 1272 C CA . ASP A 1 155 ? -5.885 -16.371 7.604 1.00 88.31 155 ASP A CA 1
ATOM 1273 C C . ASP A 1 155 ? -6.281 -16.286 6.122 1.00 88.31 155 ASP A C 1
ATOM 1275 O O . ASP A 1 155 ? -5.423 -16.136 5.250 1.00 88.31 155 ASP A O 1
ATOM 1279 N N . TYR A 1 156 ? -7.586 -16.240 5.838 1.00 87.19 156 TYR A N 1
ATOM 1280 C CA . TYR A 1 156 ? -8.103 -16.053 4.485 1.00 87.19 156 TYR A CA 1
ATOM 1281 C C . TYR A 1 156 ? -7.671 -14.716 3.862 1.00 87.19 156 TYR A C 1
ATOM 1283 O O . TYR A 1 156 ? -7.167 -14.687 2.737 1.00 87.19 156 TYR A O 1
ATOM 1291 N N . ILE A 1 157 ? -7.799 -13.607 4.598 1.00 86.00 157 ILE A N 1
ATOM 1292 C CA . ILE A 1 157 ? -7.327 -12.284 4.166 1.00 86.00 157 ILE A CA 1
ATOM 1293 C C . ILE A 1 157 ? -5.813 -12.319 3.920 1.00 86.00 157 ILE A C 1
ATOM 1295 O O . ILE A 1 157 ? -5.337 -11.804 2.908 1.00 86.00 157 ILE A O 1
ATOM 1299 N N . THR A 1 158 ? -5.053 -12.963 4.805 1.00 87.38 158 THR A N 1
ATOM 1300 C CA . THR A 1 158 ? -3.593 -13.084 4.696 1.00 87.38 158 THR A CA 1
ATOM 1301 C C . THR A 1 158 ? -3.186 -13.804 3.413 1.00 87.38 158 THR A C 1
ATOM 1303 O O . THR A 1 158 ? -2.238 -13.385 2.747 1.00 87.38 158 THR A O 1
ATOM 1306 N N . ASP A 1 159 ? -3.917 -14.842 3.017 1.00 87.62 159 ASP A N 1
ATOM 1307 C CA . ASP A 1 159 ? -3.661 -15.557 1.767 1.00 87.62 159 ASP A CA 1
ATOM 1308 C C . ASP A 1 159 ? -4.101 -14.778 0.526 1.00 87.62 159 ASP A C 1
ATOM 1310 O O . ASP A 1 159 ? -3.439 -14.838 -0.513 1.00 87.62 159 ASP A O 1
ATOM 1314 N N . ILE A 1 160 ? -5.176 -13.995 0.624 1.00 85.69 160 ILE A N 1
ATOM 1315 C CA . ILE A 1 160 ? -5.616 -13.118 -0.463 1.00 85.69 160 ILE A CA 1
ATOM 1316 C C . ILE A 1 160 ? -4.589 -12.015 -0.733 1.00 85.69 160 ILE A C 1
ATOM 1318 O O . ILE A 1 160 ? -4.265 -11.775 -1.895 1.00 85.69 160 ILE A O 1
ATOM 1322 N N . ILE A 1 161 ? -4.040 -11.382 0.308 1.00 84.06 161 ILE A N 1
ATOM 1323 C CA . ILE A 1 161 ? -3.062 -10.286 0.180 1.00 84.06 161 ILE A CA 1
ATOM 1324 C C . ILE A 1 161 ? -1.782 -10.740 -0.537 1.00 84.06 161 ILE A C 1
ATOM 1326 O O . ILE A 1 161 ? -1.124 -9.936 -1.196 1.00 84.06 161 ILE A O 1
ATOM 1330 N N . LYS A 1 162 ? -1.420 -12.026 -0.447 1.00 82.88 162 LYS A N 1
ATOM 1331 C CA . LYS A 1 162 ? -0.254 -12.576 -1.159 1.00 82.88 162 LYS A CA 1
ATOM 1332 C C . LYS A 1 162 ? -0.434 -12.578 -2.681 1.00 82.88 162 LYS A C 1
ATOM 1334 O O . LYS A 1 162 ? 0.560 -12.674 -3.400 1.00 82.88 162 LYS A O 1
ATOM 1339 N N . LYS A 1 163 ? -1.670 -12.498 -3.189 1.00 81.50 163 LYS A N 1
ATOM 1340 C CA . LYS A 1 163 ? -1.944 -12.488 -4.632 1.00 81.50 163 LYS A CA 1
ATOM 1341 C C . LYS A 1 163 ? -1.482 -11.175 -5.262 1.00 81.50 163 LYS A C 1
ATOM 1343 O O . LYS A 1 163 ? -1.593 -10.098 -4.683 1.00 81.50 163 LYS A O 1
ATOM 1348 N N . GLU A 1 164 ? -0.957 -11.263 -6.479 1.00 72.12 164 GLU A N 1
ATOM 1349 C CA . GLU A 1 164 ? -0.449 -10.087 -7.179 1.00 72.12 164 GLU A CA 1
ATOM 1350 C C . GLU A 1 164 ? -1.576 -9.169 -7.664 1.00 72.12 164 GLU A C 1
ATOM 1352 O O . GLU A 1 164 ? -2.594 -9.645 -8.160 1.00 72.12 164 GLU A O 1
ATOM 1357 N N . TYR A 1 165 ? -1.334 -7.854 -7.594 1.00 76.94 165 TYR A N 1
ATOM 1358 C CA . TYR A 1 165 ? -2.205 -6.797 -8.133 1.00 76.94 165 TYR A CA 1
ATOM 1359 C C . TYR A 1 165 ? -3.604 -6.710 -7.513 1.00 76.94 165 TYR A C 1
ATOM 1361 O O . TYR A 1 165 ? -4.482 -6.077 -8.092 1.00 76.94 165 TYR A O 1
ATOM 1369 N N . ILE A 1 166 ? -3.816 -7.326 -6.351 1.00 81.38 166 ILE A N 1
ATOM 1370 C CA . ILE A 1 166 ? -5.126 -7.317 -5.716 1.00 81.38 166 ILE A CA 1
ATOM 1371 C C . ILE A 1 166 ? -5.455 -5.935 -5.141 1.00 81.38 166 ILE A C 1
ATOM 1373 O O . ILE A 1 166 ? -4.642 -5.320 -4.446 1.00 81.38 166 ILE A O 1
ATOM 1377 N N . THR A 1 167 ? -6.650 -5.443 -5.456 1.00 82.31 167 THR A N 1
ATOM 1378 C CA . THR A 1 167 ? -7.177 -4.165 -4.956 1.00 82.31 167 THR A CA 1
ATOM 1379 C C . THR A 1 167 ? -8.089 -4.392 -3.758 1.00 82.31 167 THR A C 1
ATOM 1381 O O . THR A 1 167 ? -8.623 -5.485 -3.583 1.00 82.31 167 THR A O 1
ATOM 1384 N N . PHE A 1 168 ? -8.297 -3.364 -2.928 1.00 84.81 168 PHE A N 1
ATOM 1385 C CA . PHE A 1 168 ? -9.203 -3.459 -1.777 1.00 84.81 168 PHE A CA 1
ATOM 1386 C C . PHE A 1 168 ? -10.594 -3.998 -2.153 1.00 84.81 168 PHE A C 1
ATOM 1388 O O . PHE A 1 168 ? -11.083 -4.911 -1.493 1.00 84.81 168 PHE A O 1
ATOM 1395 N N . ASN A 1 169 ? -11.192 -3.494 -3.237 1.00 83.19 169 ASN A N 1
ATOM 1396 C CA . ASN A 1 169 ? -12.536 -3.890 -3.673 1.00 83.19 169 ASN A CA 1
ATOM 1397 C C . ASN A 1 169 ? -12.622 -5.398 -3.961 1.00 83.19 169 ASN A C 1
ATOM 1399 O O . ASN A 1 169 ? -13.564 -6.061 -3.542 1.00 83.19 169 ASN A O 1
ATOM 1403 N N . GLU A 1 170 ? -11.600 -5.966 -4.605 1.00 83.50 170 GLU A N 1
ATOM 1404 C CA . GLU A 1 170 ? -11.548 -7.406 -4.869 1.00 83.50 170 GLU A CA 1
ATOM 1405 C C . GLU A 1 170 ? -11.397 -8.241 -3.591 1.00 83.50 170 GLU A C 1
ATOM 1407 O O . GLU A 1 170 ? -11.843 -9.390 -3.550 1.00 83.50 170 GLU A O 1
ATOM 1412 N N . ILE A 1 171 ? -10.722 -7.710 -2.565 1.00 83.25 171 ILE A N 1
ATOM 1413 C CA . ILE A 1 171 ? -10.636 -8.365 -1.252 1.00 83.25 171 ILE A CA 1
ATOM 1414 C C . ILE A 1 171 ? -12.001 -8.313 -0.575 1.00 83.25 171 ILE A C 1
ATOM 1416 O O . ILE A 1 171 ? -12.467 -9.334 -0.079 1.00 83.25 171 ILE A O 1
ATOM 1420 N N . GLU A 1 172 ? -12.648 -7.149 -0.584 1.00 86.25 172 GLU A N 1
ATOM 1421 C CA . GLU A 1 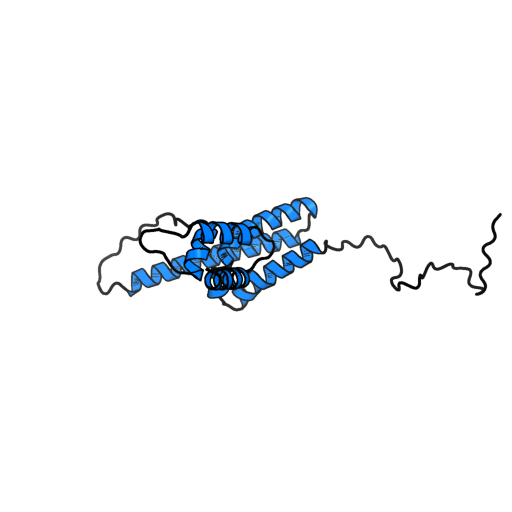172 ? -13.959 -6.939 0.023 1.00 86.25 172 GLU A CA 1
ATOM 1422 C C . GLU A 1 172 ? -15.008 -7.903 -0.549 1.00 86.25 172 GLU A C 1
ATOM 1424 O O . GLU A 1 172 ? -15.686 -8.586 0.216 1.00 86.25 172 GLU A O 1
ATOM 1429 N N . GLU A 1 173 ? -15.090 -8.039 -1.875 1.00 87.12 173 GLU A N 1
ATOM 1430 C CA . GLU A 1 173 ? -16.009 -8.975 -2.540 1.00 87.12 173 GLU A CA 1
ATOM 1431 C C . GLU A 1 173 ? -15.737 -10.441 -2.161 1.00 87.12 173 GLU A C 1
ATOM 1433 O O . GLU A 1 173 ? -16.658 -11.209 -1.866 1.00 87.12 173 GLU A O 1
ATOM 1438 N N . LYS A 1 174 ? -14.462 -10.845 -2.118 1.00 85.19 174 LYS A N 1
ATOM 1439 C CA . LYS A 1 174 ? -14.066 -12.219 -1.762 1.00 85.19 174 LYS A CA 1
ATOM 1440 C C . LYS A 1 174 ? -14.330 -12.545 -0.295 1.00 85.19 174 LYS A C 1
ATOM 1442 O O . LYS A 1 174 ? -14.703 -13.665 0.029 1.00 85.19 174 LYS A O 1
ATOM 1447 N N . VAL A 1 175 ? -14.125 -11.584 0.601 1.00 85.00 175 VAL A N 1
ATOM 1448 C CA . VAL A 1 175 ? -14.385 -11.774 2.033 1.00 85.00 175 VAL A CA 1
ATOM 1449 C C . VAL A 1 175 ? -15.888 -11.803 2.307 1.00 85.00 175 VAL A C 1
ATOM 1451 O O . VAL A 1 175 ? -16.335 -12.655 3.069 1.00 85.00 175 VAL A O 1
ATOM 1454 N N . LYS A 1 176 ? -16.679 -10.940 1.656 1.00 86.81 176 LYS A N 1
ATOM 1455 C CA . LYS A 1 176 ? -18.145 -10.927 1.798 1.00 86.81 176 LYS A CA 1
ATOM 1456 C C . LYS A 1 176 ? -18.798 -12.205 1.278 1.00 86.81 176 LYS A C 1
ATOM 1458 O O . LYS A 1 176 ? -19.580 -12.802 2.003 1.00 86.81 176 LYS A O 1
ATOM 1463 N N . SER A 1 177 ? -18.414 -12.680 0.094 1.00 84.81 177 SER A N 1
ATOM 1464 C CA . SER A 1 177 ? -18.900 -13.976 -0.416 1.00 84.81 177 SER A CA 1
ATOM 1465 C C . SER A 1 177 ? -18.549 -15.135 0.521 1.00 84.81 177 SER A C 1
ATOM 1467 O O . SER A 1 177 ? -19.383 -15.986 0.799 1.00 84.81 177 SER A O 1
ATOM 1469 N N . LYS A 1 178 ? -17.342 -15.132 1.102 1.00 80.88 178 LYS A N 1
ATOM 1470 C CA . LYS A 1 178 ? -16.941 -16.157 2.074 1.00 80.88 178 LYS A CA 1
ATOM 1471 C C . LYS A 1 178 ? -17.763 -16.129 3.369 1.00 80.88 178 LYS A C 1
ATOM 1473 O O . LYS A 1 178 ? -17.897 -17.172 4.000 1.00 80.88 178 LYS A O 1
ATOM 1478 N N . LEU A 1 179 ? -18.260 -14.959 3.769 1.00 78.50 179 LEU A N 1
ATOM 1479 C CA . LEU A 1 179 ? -19.141 -14.791 4.927 1.00 78.50 179 LEU A CA 1
ATOM 1480 C C . LEU A 1 179 ? -20.566 -15.287 4.656 1.00 78.50 179 LEU A C 1
ATOM 1482 O O . LEU A 1 179 ? -21.214 -15.726 5.593 1.00 78.50 179 LEU A O 1
ATOM 1486 N N . GLU A 1 180 ? -21.044 -15.229 3.412 1.00 76.06 180 GLU A N 1
ATOM 1487 C CA . GLU A 1 180 ? -22.355 -15.777 3.023 1.00 76.06 180 GLU A CA 1
ATOM 1488 C C . GLU A 1 180 ? -22.360 -17.316 2.982 1.00 76.06 180 GLU A C 1
ATOM 1490 O O . GLU A 1 180 ? -23.402 -17.936 3.180 1.00 76.06 180 GLU A O 1
ATOM 1495 N N . ASP A 1 181 ? -21.193 -17.930 2.768 1.00 68.06 181 ASP A N 1
ATOM 1496 C CA . ASP A 1 181 ? -21.001 -19.387 2.765 1.00 68.06 181 ASP A CA 1
ATOM 1497 C C . ASP A 1 181 ? -20.830 -20.007 4.175 1.00 68.06 181 ASP A C 1
ATOM 1499 O O . ASP A 1 181 ? -20.698 -21.232 4.289 1.00 68.06 181 ASP A O 1
ATOM 1503 N N . LEU A 1 182 ? -20.746 -19.189 5.234 1.00 56.62 182 LEU A N 1
ATOM 1504 C CA . LEU A 1 182 ? -20.475 -19.589 6.629 1.00 56.62 182 LEU A CA 1
ATOM 1505 C C . LEU A 1 182 ? -21.734 -19.530 7.501 1.00 56.62 182 LEU A C 1
ATOM 1507 O O . LEU A 1 182 ? -21.894 -20.474 8.311 1.00 56.62 182 LEU A O 1
#

Radius of gyration: 26.36 Å; chains: 1; bounding box: 47×55×88 Å

Sequence (182 aa):
MTTTLSLTGKHHINHLNLTGKSSSYSKSTTTPYYVVKFKKYIFDSFITPIMSKQWKILRQNAYNITNTINRLQSYYTITKDETLLLYENMLLIIKTTIDTTDELENLENNLFNTNGNVAQLMYKVPRIRLSPPYELYNLIIGKPDKFAYDKKIIDYITDIIKKEYITFNEIEEKVKSKLEDL